Protein AF-A0A969Q5I4-F1 (afdb_monomer_lite)

Foldseek 3Di:
DDLVVVLVQVVCVQVCLCVVVVQPFLCCVAPVVPCVVSHADKDWFWKKAFDDDDDDDDTDDIDTGHGPDDAAVLLNVVQVVLVVVCVQFVKIWTWMWGQTPNFTKIKIWIAGDCPDPVRCRFTKIWMAGRNRHTSDMDGRGPPPPPD

Secondary structure (DSSP, 8-state):
--HHHHHHHHHHHHHHHHHHTTT--HHHHHTT-S-GGGPPP-EEEEEEEEEEPSSSS-EEEEEEE---S---HHHHHHHHHHHHHTTTS-EEEEEEEEEETTEEEEEEEEEE-TTSTT----EEEEEEETT--EEEEEES-------

Radius of gyration: 15.64 Å; chains: 1; bounding box: 42×31×41 Å

pLDDT: mean 82.4, std 14.59, range [29.95, 97.06]

Structure (mmCIF, N/CA/C/O backbone):
data_AF-A0A969Q5I4-F1
#
_entry.id   AF-A0A969Q5I4-F1
#
loop_
_atom_site.group_PDB
_atom_site.id
_atom_site.type_symbol
_atom_site.label_atom_id
_atom_site.label_alt_id
_atom_site.label_comp_id
_atom_site.label_asym_id
_atom_site.label_entity_id
_atom_site.label_seq_id
_atom_site.pdbx_PDB_ins_code
_atom_site.Cartn_x
_atom_site.Cartn_y
_atom_site.Cartn_z
_atom_site.occupancy
_atom_site.B_iso_or_equiv
_atom_site.auth_seq_id
_atom_site.auth_comp_id
_atom_site.auth_asym_id
_atom_site.auth_atom_id
_atom_site.pdbx_PDB_model_num
ATOM 1 N N . MET A 1 1 ? -12.046 -3.316 19.189 1.00 75.12 1 MET A N 1
ATOM 2 C CA . MET A 1 1 ? -12.849 -3.390 17.956 1.00 75.12 1 MET A CA 1
ATOM 3 C C . MET A 1 1 ? -12.736 -4.813 17.433 1.00 75.12 1 MET A C 1
ATOM 5 O O . MET A 1 1 ? -11.644 -5.365 17.512 1.00 75.12 1 MET A O 1
ATOM 9 N N . ASN A 1 2 ? -13.832 -5.450 17.023 1.00 87.81 2 ASN A N 1
ATOM 10 C CA . ASN A 1 2 ? -13.766 -6.765 16.371 1.00 87.81 2 ASN A CA 1
ATOM 11 C C . ASN A 1 2 ? -13.392 -6.612 14.883 1.00 87.81 2 ASN A C 1
ATOM 13 O O . ASN A 1 2 ? -13.515 -5.526 14.324 1.00 87.81 2 ASN A O 1
ATOM 17 N N . PHE A 1 3 ? -12.962 -7.688 14.219 1.00 85.50 3 PHE A N 1
ATOM 18 C CA . PHE A 1 3 ? -12.487 -7.616 12.829 1.00 85.50 3 PHE A CA 1
ATOM 19 C C . PHE A 1 3 ? -13.511 -7.028 11.839 1.00 85.50 3 PHE A C 1
ATOM 21 O O . PHE A 1 3 ? -13.147 -6.266 10.945 1.00 85.50 3 PHE A O 1
ATOM 28 N N . ASN A 1 4 ? -14.806 -7.318 12.009 1.00 89.69 4 ASN A N 1
ATOM 29 C CA . ASN A 1 4 ? -15.850 -6.778 11.132 1.00 89.69 4 ASN A CA 1
ATOM 30 C C . ASN A 1 4 ? -16.030 -5.267 11.315 1.00 89.69 4 ASN A C 1
ATOM 32 O O . ASN A 1 4 ? -16.243 -4.550 10.339 1.00 89.69 4 ASN A O 1
ATOM 36 N N . GLU A 1 5 ? -15.919 -4.783 12.550 1.00 90.62 5 GLU A N 1
ATOM 37 C CA . GLU A 1 5 ? -15.932 -3.353 12.859 1.00 90.62 5 GLU A CA 1
ATOM 38 C C . GLU A 1 5 ? -14.703 -2.645 12.268 1.00 90.62 5 GLU A C 1
ATOM 40 O O . GLU A 1 5 ? -14.859 -1.584 11.672 1.00 90.62 5 GLU A O 1
ATOM 45 N N . ILE A 1 6 ? -13.511 -3.255 12.341 1.00 89.25 6 ILE A N 1
ATOM 46 C CA . ILE A 1 6 ? -12.280 -2.720 11.726 1.00 89.25 6 ILE A CA 1
ATOM 47 C C . ILE A 1 6 ? -12.450 -2.626 10.215 1.00 89.25 6 ILE A C 1
ATOM 49 O O . ILE A 1 6 ? -12.228 -1.577 9.617 1.00 89.25 6 ILE A O 1
ATOM 53 N N . LYS A 1 7 ? -12.902 -3.713 9.586 1.00 89.19 7 LYS A N 1
ATOM 54 C CA . LYS A 1 7 ? -13.157 -3.756 8.146 1.00 89.19 7 LYS A CA 1
ATOM 55 C C . LYS A 1 7 ? -14.150 -2.680 7.715 1.00 89.19 7 LYS A C 1
ATOM 57 O O . LYS A 1 7 ? -13.935 -2.030 6.693 1.00 89.19 7 LYS A O 1
ATOM 62 N N . LEU A 1 8 ? -15.217 -2.479 8.488 1.00 90.62 8 LEU A N 1
ATOM 63 C CA . LEU A 1 8 ? -16.188 -1.421 8.233 1.00 90.62 8 LEU A CA 1
ATOM 64 C C . LEU A 1 8 ? -15.562 -0.029 8.389 1.00 90.62 8 LEU A C 1
ATOM 66 O O . LEU A 1 8 ? -15.754 0.802 7.508 1.00 90.62 8 LEU A O 1
ATOM 70 N N . ALA A 1 9 ? -14.791 0.210 9.451 1.00 90.88 9 ALA A N 1
ATOM 71 C CA . ALA A 1 9 ? -14.130 1.489 9.703 1.00 90.88 9 ALA A CA 1
ATOM 72 C C . ALA A 1 9 ? -13.115 1.840 8.605 1.00 90.88 9 ALA A C 1
ATOM 74 O O . ALA A 1 9 ? -13.113 2.960 8.102 1.00 90.88 9 ALA A O 1
ATOM 75 N N . VAL A 1 10 ? -12.300 0.874 8.175 1.00 89.19 10 VAL A N 1
ATOM 76 C CA . VAL A 1 10 ? -11.333 1.032 7.078 1.00 89.19 10 VAL A CA 1
ATOM 77 C C . VAL A 1 10 ? -12.034 1.307 5.753 1.00 89.19 10 VAL A C 1
ATOM 79 O O . VAL A 1 10 ? -11.632 2.201 5.009 1.00 89.19 10 VAL A O 1
ATOM 82 N N . ARG A 1 11 ? -13.114 0.574 5.466 1.00 86.75 11 ARG A N 1
ATOM 83 C CA . ARG A 1 11 ? -13.925 0.804 4.270 1.00 86.75 11 ARG A CA 1
ATOM 84 C C . ARG A 1 11 ? -14.537 2.205 4.272 1.00 86.75 11 ARG A C 1
ATOM 86 O O . ARG A 1 11 ? -14.404 2.914 3.283 1.00 86.75 11 ARG A O 1
ATOM 93 N N . GLN A 1 12 ? -15.171 2.603 5.374 1.00 88.94 12 GLN A N 1
ATOM 94 C CA . GLN A 1 12 ? -15.771 3.929 5.522 1.00 88.94 12 GLN A CA 1
ATOM 95 C C . GLN A 1 12 ? -14.721 5.030 5.415 1.00 88.94 12 GLN A C 1
ATOM 97 O O . GLN A 1 12 ? -14.973 6.021 4.744 1.00 88.94 12 GLN A O 1
ATOM 102 N N . PHE A 1 13 ? -13.543 4.843 6.015 1.00 89.31 13 PHE A N 1
ATOM 103 C CA . PHE A 1 13 ? -12.422 5.765 5.866 1.00 89.31 13 PHE A CA 1
ATOM 104 C C . PHE A 1 13 ? -12.053 5.944 4.393 1.00 89.31 13 PHE A C 1
ATOM 106 O O . PHE A 1 13 ? -12.004 7.073 3.919 1.00 89.31 13 PHE A O 1
ATOM 113 N N . TYR A 1 14 ? -11.847 4.849 3.657 1.00 83.38 14 TYR A N 1
ATOM 114 C CA . TYR A 1 14 ? -11.485 4.919 2.242 1.00 83.38 14 TYR A CA 1
ATOM 115 C C . TYR A 1 14 ? -12.584 5.589 1.400 1.00 83.38 14 TYR A C 1
ATOM 117 O O . TYR A 1 14 ? -12.302 6.522 0.649 1.00 83.38 14 TYR A O 1
ATOM 125 N N . GLU A 1 15 ? -13.842 5.167 1.562 1.00 81.75 15 GLU A N 1
ATOM 126 C CA . GLU A 1 15 ? -14.989 5.720 0.831 1.00 81.75 15 GLU A CA 1
ATOM 127 C C . GLU A 1 15 ? -15.187 7.214 1.137 1.00 81.75 15 GLU A C 1
ATOM 129 O O . GLU A 1 15 ? -15.261 8.023 0.213 1.00 81.75 15 GLU A O 1
ATOM 134 N N . GLN A 1 16 ? -15.192 7.606 2.415 1.00 82.62 16 GLN A N 1
ATOM 135 C CA . GLN A 1 16 ? -15.326 9.007 2.822 1.00 82.62 16 GLN A CA 1
ATOM 136 C C . GLN A 1 16 ? -14.153 9.849 2.338 1.00 82.62 16 GLN A C 1
ATOM 138 O O . GLN A 1 16 ? -14.361 10.977 1.892 1.00 82.62 16 GLN A O 1
ATOM 143 N N . PHE A 1 17 ? -12.928 9.322 2.395 1.00 81.00 17 PHE A N 1
ATOM 144 C CA . PHE A 1 17 ? -11.754 10.030 1.901 1.00 81.00 17 PHE A CA 1
ATOM 145 C C . PHE A 1 17 ? -11.890 10.336 0.407 1.00 81.00 17 PHE A C 1
ATOM 147 O O . PHE A 1 17 ? -11.577 11.442 -0.025 1.00 81.00 17 PHE A O 1
ATOM 154 N N . CYS A 1 18 ? -12.404 9.394 -0.383 1.00 73.19 18 CYS A N 1
ATOM 155 C CA . CYS A 1 18 ? -12.635 9.610 -1.807 1.00 73.19 18 CYS A CA 1
ATOM 156 C C . CYS A 1 18 ? -13.817 10.551 -2.095 1.00 73.19 18 CYS A C 1
ATOM 158 O O . CYS A 1 18 ? -13.728 11.366 -3.014 1.00 73.19 18 CYS A O 1
ATOM 160 N N . GLU A 1 19 ? -14.903 10.469 -1.321 1.00 75.69 19 GLU A N 1
ATOM 161 C CA . GLU A 1 19 ? -16.094 11.311 -1.500 1.00 75.69 19 GLU A CA 1
ATOM 162 C C . GLU A 1 19 ? -15.868 12.771 -1.087 1.00 75.69 19 GLU A C 1
ATOM 164 O O . GLU A 1 19 ? -16.291 13.687 -1.789 1.00 75.69 19 GLU A O 1
ATOM 169 N N . THR A 1 20 ? -15.201 13.005 0.044 1.00 71.94 20 THR A N 1
ATOM 170 C CA . THR A 1 20 ? -15.043 14.351 0.620 1.00 71.94 20 THR A CA 1
ATOM 171 C C . THR A 1 20 ? -13.935 15.160 -0.045 1.00 71.94 20 THR A C 1
ATOM 173 O O . THR A 1 20 ? -14.028 16.385 -0.112 1.00 71.94 20 THR A O 1
ATOM 176 N N . ASN A 1 21 ? -12.917 14.497 -0.600 1.00 65.94 21 ASN A N 1
ATOM 177 C CA . ASN A 1 21 ? -11.757 15.161 -1.194 1.00 65.94 21 ASN A CA 1
ATOM 178 C C . ASN A 1 21 ? -11.875 15.359 -2.714 1.00 65.94 21 ASN A C 1
ATOM 180 O O . ASN A 1 21 ? -10.860 15.346 -3.403 1.00 65.94 21 ASN A O 1
ATOM 184 N N . ASN A 1 22 ? -13.087 15.538 -3.263 1.00 60.09 22 ASN A N 1
ATOM 185 C CA . ASN A 1 22 ? -13.317 15.863 -4.683 1.00 60.09 22 ASN A CA 1
ATOM 186 C C . ASN A 1 22 ? -12.507 14.978 -5.664 1.00 60.09 22 ASN A C 1
ATOM 188 O O . ASN A 1 22 ? -11.775 15.487 -6.513 1.00 60.09 22 ASN A O 1
ATOM 192 N N . PHE A 1 23 ? -12.625 13.649 -5.552 1.00 62.06 23 PHE A N 1
ATOM 193 C CA . PHE A 1 23 ? -11.924 12.662 -6.398 1.00 62.06 23 PHE A CA 1
ATOM 194 C C . PHE A 1 23 ? -10.388 12.630 -6.270 1.00 62.06 23 PHE A C 1
ATOM 196 O O . PHE A 1 23 ? -9.703 12.011 -7.095 1.00 62.06 23 PHE A O 1
ATOM 203 N N . VAL A 1 24 ? -9.800 13.241 -5.237 1.00 65.50 24 VAL A N 1
ATOM 204 C CA . VAL A 1 24 ? -8.378 13.031 -4.945 1.00 65.50 24 VAL A CA 1
ATOM 205 C C . VAL A 1 24 ? -8.194 11.610 -4.399 1.00 65.50 24 VAL A C 1
ATOM 207 O O . VAL A 1 24 ? -8.565 11.296 -3.271 1.00 65.50 24 VAL A O 1
ATOM 210 N N . SER A 1 25 ? -7.613 10.722 -5.213 1.00 77.94 25 SER A N 1
ATOM 211 C CA . SER A 1 25 ? -7.287 9.354 -4.787 1.00 77.94 25 SER A CA 1
ATOM 212 C C . SER A 1 25 ? -6.271 9.369 -3.641 1.00 77.94 25 SER A C 1
ATOM 214 O O . SER A 1 25 ? -5.256 10.064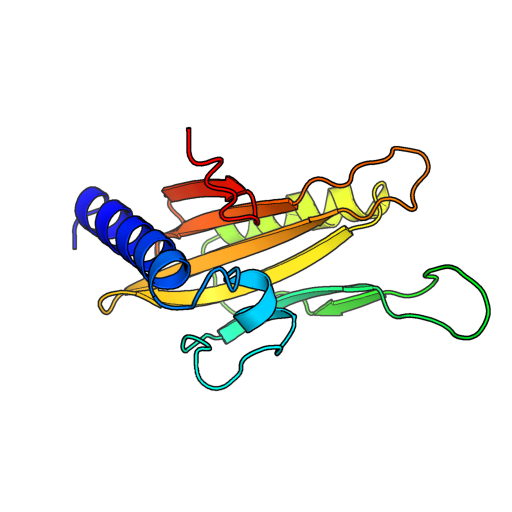 -3.755 1.00 77.94 25 SER A O 1
ATOM 216 N N . LEU A 1 26 ? -6.468 8.520 -2.628 1.00 84.25 26 LEU A N 1
ATOM 217 C CA . LEU A 1 26 ? -5.595 8.382 -1.455 1.00 84.25 26 LEU A CA 1
ATOM 218 C C . LEU A 1 26 ? -4.098 8.285 -1.808 1.00 84.25 26 LEU A C 1
ATOM 220 O O . LEU A 1 26 ? -3.273 8.918 -1.159 1.00 84.25 26 LEU A O 1
ATOM 224 N N . TYR A 1 27 ? -3.740 7.583 -2.888 1.00 83.69 27 TYR A N 1
ATOM 225 C CA . TYR A 1 27 ? -2.353 7.503 -3.365 1.00 83.69 27 TYR A CA 1
ATOM 226 C C . TYR A 1 27 ? -1.753 8.846 -3.778 1.00 83.69 27 TYR A C 1
ATOM 228 O O . TYR A 1 27 ? -0.617 9.152 -3.430 1.00 83.69 27 TYR A O 1
ATOM 236 N N . LYS A 1 28 ? -2.503 9.687 -4.500 1.00 80.50 28 LYS A N 1
ATOM 237 C CA . LYS A 1 28 ? -2.025 11.026 -4.889 1.00 80.50 28 LYS A CA 1
ATOM 238 C C . LYS A 1 28 ? -1.753 11.894 -3.663 1.00 80.50 28 LYS A C 1
ATOM 240 O O . LYS A 1 28 ? -0.848 12.726 -3.717 1.00 80.50 28 LYS A O 1
ATOM 245 N N . THR A 1 29 ? -2.513 11.695 -2.591 1.00 82.69 29 THR A N 1
ATOM 246 C CA . THR A 1 29 ? -2.346 12.435 -1.342 1.00 82.69 29 THR A CA 1
ATOM 247 C C . THR A 1 29 ? -1.174 11.907 -0.523 1.00 82.69 29 THR A C 1
ATOM 249 O O . THR A 1 29 ? -0.294 12.680 -0.157 1.00 82.69 29 THR A O 1
ATOM 252 N N . VAL A 1 30 ? -1.129 10.592 -0.292 1.00 84.38 30 VAL A N 1
ATOM 253 C CA . VAL A 1 30 ? -0.129 9.936 0.564 1.00 84.38 30 VAL A CA 1
ATOM 254 C C . VAL A 1 30 ? 1.235 9.848 -0.124 1.00 84.38 30 VAL A C 1
ATOM 256 O O . VAL A 1 30 ? 2.245 10.204 0.472 1.00 84.38 30 VAL A O 1
ATOM 259 N N . VAL A 1 31 ? 1.273 9.411 -1.384 1.00 81.06 31 VAL A N 1
ATOM 260 C CA . VAL A 1 31 ? 2.518 9.151 -2.128 1.00 81.06 31 VAL A CA 1
ATOM 261 C C . VAL A 1 31 ? 2.906 10.337 -3.002 1.00 81.06 31 VAL A C 1
ATOM 263 O O . VAL A 1 31 ? 4.061 10.749 -3.025 1.00 81.06 31 VAL A O 1
ATOM 266 N N . GLY A 1 32 ? 1.935 10.909 -3.718 1.00 75.44 32 GLY A N 1
ATOM 267 C CA . GLY A 1 32 ? 2.183 12.002 -4.661 1.00 75.44 32 GLY A CA 1
ATOM 268 C C . GLY A 1 32 ? 2.346 13.386 -4.026 1.00 75.44 32 GLY A C 1
ATOM 269 O O . GLY A 1 32 ? 2.716 14.318 -4.737 1.00 75.44 32 GLY A O 1
ATOM 270 N N . GLY A 1 33 ? 2.017 13.547 -2.737 1.00 77.69 33 GLY A N 1
ATOM 271 C CA . GLY A 1 33 ? 2.076 14.828 -2.023 1.00 77.69 33 GLY A CA 1
ATOM 272 C C . GLY A 1 33 ? 1.225 15.945 -2.643 1.00 77.69 33 GLY A C 1
ATOM 273 O O . GLY A 1 33 ? 1.483 17.118 -2.391 1.00 77.69 33 GLY A O 1
ATOM 274 N N . LYS A 1 34 ? 0.238 15.610 -3.488 1.00 71.81 34 LYS A N 1
ATOM 275 C CA . LYS A 1 34 ? -0.448 16.595 -4.345 1.00 71.81 34 LYS A CA 1
ATOM 276 C C . LYS A 1 34 ? -1.450 17.487 -3.606 1.00 71.81 34 LYS A C 1
ATOM 278 O O . LYS A 1 34 ? -1.803 18.530 -4.145 1.00 71.81 34 LYS A O 1
ATOM 283 N N . CYS A 1 35 ? -1.898 17.084 -2.415 1.00 77.06 35 CYS A N 1
ATOM 284 C CA . CYS A 1 35 ? -2.892 17.805 -1.608 1.00 77.06 35 CYS A CA 1
ATOM 285 C C . CYS A 1 35 ? -2.572 17.645 -0.105 1.00 77.06 35 CYS A C 1
ATOM 287 O O . CYS A 1 35 ? -3.249 16.885 0.595 1.00 77.06 35 CYS A O 1
ATOM 289 N N . PRO A 1 36 ? -1.487 18.261 0.399 1.00 77.62 36 PRO A N 1
ATOM 290 C CA . PRO A 1 36 ? -1.020 18.055 1.773 1.00 77.62 36 PRO A CA 1
ATOM 291 C C . PRO A 1 36 ? -2.067 18.433 2.832 1.00 77.62 36 PRO A C 1
ATOM 293 O O . PRO A 1 36 ? -2.116 17.808 3.886 1.00 77.62 36 PRO A O 1
ATOM 296 N N . GLU A 1 37 ? -2.936 19.401 2.540 1.00 82.00 37 GLU A N 1
ATOM 297 C CA . GLU A 1 37 ? -4.013 19.873 3.415 1.00 82.00 37 GLU A CA 1
ATOM 298 C C . GLU A 1 37 ? -5.108 18.834 3.701 1.00 82.00 37 GLU A C 1
ATOM 300 O O . GLU A 1 37 ? -5.821 18.961 4.694 1.00 82.00 37 GLU A O 1
ATOM 305 N N . VAL A 1 38 ? -5.221 17.795 2.869 1.00 81.75 38 VAL A N 1
ATOM 306 C CA . VAL A 1 38 ? -6.167 16.680 3.051 1.00 81.75 38 VAL A CA 1
ATOM 307 C C . VAL A 1 38 ? -5.454 15.341 3.237 1.00 81.75 38 VAL A C 1
ATOM 309 O O . VAL A 1 38 ? -6.074 14.282 3.156 1.00 81.75 38 VAL A O 1
ATOM 312 N N . CYS A 1 39 ? -4.140 15.355 3.466 1.00 84.44 39 CYS A N 1
ATOM 313 C CA . CYS A 1 39 ? -3.376 14.136 3.688 1.00 84.44 39 CYS A CA 1
ATOM 314 C C . CYS A 1 39 ? -3.712 13.539 5.058 1.00 84.44 39 CYS A C 1
ATOM 316 O O . CYS A 1 39 ? -3.613 14.248 6.063 1.00 84.44 39 CYS A O 1
ATOM 318 N N . PRO A 1 40 ? -4.112 12.254 5.134 1.00 88.44 40 PRO A N 1
ATOM 319 C CA . PRO A 1 40 ? -4.310 11.628 6.427 1.00 88.44 40 PRO A CA 1
ATOM 320 C C . PRO A 1 40 ? -2.967 11.543 7.149 1.00 88.44 40 PRO A C 1
ATOM 322 O O . PRO A 1 40 ? -1.906 11.536 6.527 1.00 88.44 40 PRO A O 1
ATOM 325 N N . ILE A 1 41 ? -3.001 11.443 8.473 1.00 90.31 41 ILE A N 1
ATOM 326 C CA . ILE A 1 41 ? -1.795 11.105 9.227 1.00 90.31 41 ILE A CA 1
ATOM 327 C C . ILE A 1 41 ? -1.365 9.702 8.796 1.00 90.31 41 ILE A C 1
ATOM 329 O O . ILE A 1 41 ? -2.176 8.777 8.791 1.00 90.31 41 ILE A O 1
ATOM 333 N N . TYR A 1 42 ? -0.097 9.549 8.428 1.00 92.94 42 TYR A N 1
ATOM 334 C CA . TYR A 1 42 ? 0.464 8.260 8.056 1.00 92.94 42 TYR A CA 1
ATOM 335 C C . TYR A 1 42 ? 1.938 8.169 8.441 1.00 92.94 42 TYR A C 1
ATOM 337 O O . TYR A 1 42 ? 2.631 9.176 8.607 1.00 92.94 42 TYR A O 1
ATOM 345 N N . GLN A 1 43 ? 2.424 6.938 8.520 1.00 93.12 43 GLN A N 1
ATOM 346 C CA . GLN A 1 43 ? 3.834 6.618 8.647 1.00 93.12 43 GLN A CA 1
ATOM 347 C C . GLN A 1 43 ? 4.274 5.747 7.472 1.00 93.12 43 GLN A C 1
ATOM 349 O O . GLN A 1 43 ? 3.716 4.675 7.240 1.00 93.12 43 GLN A O 1
ATOM 354 N N . GLN A 1 44 ? 5.292 6.191 6.729 1.00 93.44 44 GLN A N 1
ATOM 355 C CA . GLN A 1 44 ? 5.896 5.374 5.678 1.00 93.44 44 GLN A CA 1
ATOM 356 C C . GLN A 1 44 ? 6.729 4.249 6.307 1.00 93.44 44 GLN A C 1
ATOM 358 O O . GLN A 1 44 ? 7.635 4.503 7.100 1.00 93.44 44 GLN A O 1
ATOM 363 N N . ILE A 1 45 ? 6.439 3.012 5.911 1.00 95.19 45 ILE A N 1
ATOM 364 C CA . ILE A 1 45 ? 7.088 1.797 6.417 1.00 95.19 45 ILE A CA 1
ATOM 365 C C . ILE A 1 45 ? 8.165 1.316 5.446 1.00 95.19 45 ILE A C 1
ATOM 367 O O . ILE A 1 45 ? 9.283 0.995 5.851 1.00 95.19 45 ILE A O 1
ATOM 371 N N . ALA A 1 46 ? 7.813 1.241 4.163 1.00 95.31 46 ALA A N 1
ATOM 372 C CA . ALA A 1 46 ? 8.680 0.765 3.096 1.00 95.31 46 ALA A CA 1
ATOM 373 C C . ALA A 1 46 ? 8.245 1.361 1.755 1.00 95.31 46 ALA A C 1
ATOM 375 O O . ALA A 1 46 ? 7.091 1.756 1.585 1.00 95.31 46 ALA A O 1
ATOM 376 N N . SER A 1 47 ? 9.161 1.430 0.796 1.00 95.06 47 SER A N 1
ATOM 377 C CA . SER A 1 47 ? 8.846 1.843 -0.567 1.00 95.06 47 SER A CA 1
ATOM 378 C C . SER A 1 47 ? 9.858 1.320 -1.582 1.00 95.06 47 SER A C 1
ATOM 380 O O . SER A 1 47 ? 11.001 0.994 -1.253 1.00 95.06 47 SER A O 1
ATOM 382 N N . LEU A 1 48 ? 9.404 1.243 -2.827 1.00 93.56 48 LEU A N 1
ATOM 383 C CA . LEU A 1 48 ? 10.225 1.150 -4.023 1.00 93.56 48 LEU A CA 1
ATOM 384 C C . LEU A 1 48 ? 9.758 2.279 -4.938 1.00 93.56 48 LEU A C 1
ATOM 386 O O . LEU A 1 48 ? 8.602 2.286 -5.357 1.00 93.56 48 LEU A O 1
ATOM 390 N N . LYS A 1 49 ? 10.638 3.236 -5.218 1.00 90.31 49 LYS A N 1
ATOM 391 C CA . LYS A 1 49 ? 10.350 4.380 -6.086 1.00 90.31 49 LYS A CA 1
ATOM 392 C C . LYS A 1 49 ? 11.230 4.321 -7.315 1.00 90.31 49 LYS A C 1
ATOM 394 O O . LYS A 1 49 ? 12.422 4.032 -7.206 1.00 90.31 49 LYS A O 1
ATOM 399 N N . LEU A 1 50 ? 10.654 4.621 -8.468 1.00 85.31 50 LEU A N 1
ATOM 400 C CA . LEU A 1 50 ? 11.427 4.754 -9.692 1.00 85.31 50 LEU A CA 1
ATOM 401 C C . LEU A 1 50 ? 12.059 6.144 -9.697 1.00 85.31 50 LEU A C 1
ATOM 403 O O . LEU A 1 50 ? 11.371 7.156 -9.565 1.00 85.31 50 LEU A O 1
ATOM 407 N N . LEU A 1 51 ? 13.380 6.198 -9.816 1.00 82.50 51 LEU A N 1
ATOM 408 C CA . LEU A 1 51 ? 14.102 7.452 -9.933 1.00 82.50 51 LEU A CA 1
ATOM 409 C C . LEU A 1 51 ? 14.288 7.749 -11.420 1.00 82.50 51 LEU A C 1
ATOM 411 O O . LEU A 1 51 ? 14.738 6.903 -12.193 1.00 82.50 51 LEU A O 1
ATOM 415 N N . ALA A 1 52 ? 13.912 8.952 -11.839 1.00 70.00 52 ALA A N 1
ATOM 416 C CA . ALA A 1 52 ? 14.214 9.398 -13.188 1.00 70.00 52 ALA A CA 1
ATOM 417 C C . ALA A 1 52 ? 15.711 9.728 -13.279 1.00 70.00 52 ALA A C 1
ATOM 419 O O . ALA A 1 52 ? 16.164 10.652 -12.599 1.00 70.00 52 ALA A O 1
ATOM 420 N N . ASN A 1 53 ? 16.455 9.063 -14.166 1.00 54.94 53 ASN A N 1
ATOM 421 C CA . ASN A 1 53 ? 17.657 9.682 -14.715 1.00 54.94 53 ASN A CA 1
ATOM 422 C C . ASN A 1 53 ? 17.262 10.561 -15.901 1.00 54.94 53 ASN A C 1
ATOM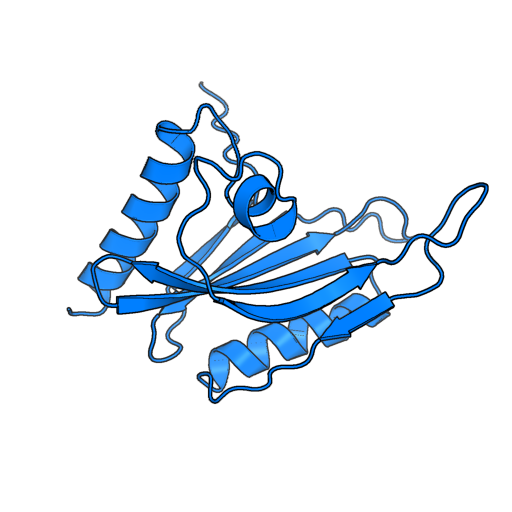 424 O O . ASN A 1 53 ? 16.558 10.155 -16.823 1.00 54.94 53 ASN A O 1
ATOM 428 N N . SER A 1 54 ? 17.722 11.810 -15.868 1.00 53.94 54 SER A N 1
ATOM 429 C CA . SER A 1 54 ? 17.666 12.740 -17.000 1.00 53.94 54 SER A CA 1
ATOM 430 C C . SER A 1 54 ? 18.222 12.073 -18.275 1.00 53.94 54 SER A C 1
ATOM 432 O O . SER A 1 54 ? 19.151 11.282 -18.179 1.00 53.94 54 SER A O 1
ATOM 434 N N . VAL A 1 55 ? 17.809 12.343 -19.514 1.00 48.50 55 VAL A N 1
ATOM 435 C CA . VAL A 1 55 ? 17.298 13.597 -20.087 1.00 48.50 55 VAL A CA 1
ATOM 436 C C . VAL A 1 55 ? 16.302 13.331 -21.235 1.00 48.50 55 VAL A C 1
ATOM 438 O O . VAL A 1 55 ? 15.880 14.290 -21.860 1.00 48.50 55 VAL A O 1
ATOM 441 N N . ASN A 1 56 ? 15.933 12.084 -21.579 1.00 52.94 56 ASN A N 1
ATOM 442 C CA . ASN A 1 56 ? 15.178 11.850 -22.826 1.00 52.94 56 ASN A CA 1
ATOM 443 C C . ASN A 1 56 ? 14.026 10.835 -22.771 1.00 52.94 56 ASN A C 1
ATOM 445 O O . ASN A 1 56 ? 12.992 11.140 -23.352 1.00 52.94 56 ASN A O 1
ATOM 449 N N . CYS A 1 57 ? 14.134 9.678 -22.116 1.00 53.38 57 CYS A N 1
ATOM 450 C CA . CYS A 1 57 ? 13.011 8.772 -21.796 1.00 53.38 57 CYS A CA 1
ATOM 451 C C . CYS A 1 57 ? 13.561 7.548 -21.044 1.00 53.38 57 CYS A C 1
ATOM 453 O O . CYS A 1 57 ? 14.590 7.012 -21.451 1.00 53.38 57 CYS A O 1
ATOM 455 N N . GLY A 1 58 ? 12.890 7.116 -19.971 1.00 57.75 58 GLY A N 1
ATOM 456 C CA . GLY A 1 58 ? 13.199 5.878 -19.241 1.00 57.75 58 GLY A CA 1
ATOM 457 C C . GLY A 1 58 ? 13.585 6.053 -17.765 1.00 57.75 58 GLY A C 1
ATOM 458 O O . GLY A 1 58 ? 13.941 7.141 -17.313 1.00 57.75 58 GLY A O 1
ATOM 459 N N . PHE A 1 59 ? 13.505 4.943 -17.025 1.00 64.88 59 PHE A N 1
ATOM 460 C CA . PHE A 1 59 ? 13.954 4.790 -15.637 1.00 64.88 59 PHE A CA 1
ATOM 461 C C . PHE A 1 59 ? 15.091 3.769 -15.611 1.00 64.88 59 PHE A C 1
ATOM 463 O O . PHE A 1 59 ? 14.947 2.673 -16.148 1.00 64.88 59 PHE A O 1
ATOM 470 N N . ASP A 1 60 ? 16.214 4.102 -14.992 1.00 68.94 60 ASP A N 1
ATOM 471 C CA . ASP A 1 60 ? 17.387 3.222 -14.897 1.00 68.94 60 ASP A CA 1
ATOM 472 C C . ASP A 1 60 ? 17.854 3.006 -13.451 1.00 68.94 60 ASP A C 1
ATOM 474 O O . ASP A 1 60 ? 18.778 2.232 -13.194 1.00 68.94 60 ASP A O 1
ATOM 478 N N . CYS A 1 61 ? 17.202 3.664 -12.493 1.00 77.56 61 CYS A N 1
ATOM 479 C CA . CYS A 1 61 ? 17.502 3.531 -11.085 1.00 77.56 61 CYS A CA 1
ATOM 480 C C . CYS A 1 61 ? 16.230 3.519 -10.236 1.00 77.56 61 CYS A C 1
ATOM 482 O O . CYS A 1 61 ? 15.181 4.054 -10.597 1.00 77.56 61 CYS A O 1
ATOM 484 N N . VAL A 1 62 ? 16.335 2.857 -9.086 1.00 85.62 62 VAL A N 1
ATOM 485 C CA . VAL A 1 62 ? 15.260 2.747 -8.103 1.00 85.62 62 VAL A CA 1
ATOM 486 C C . VAL A 1 62 ? 15.785 3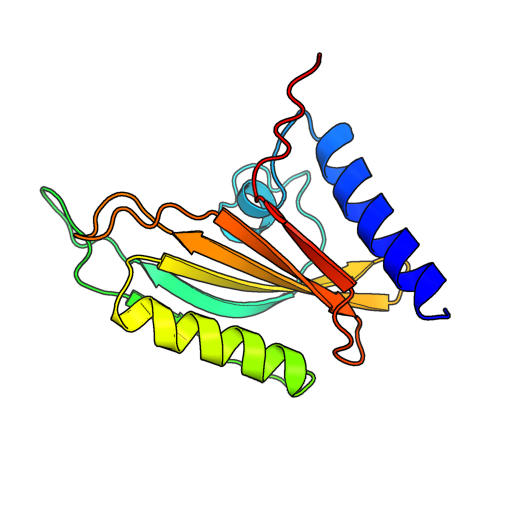.109 -6.724 1.00 85.62 62 VAL A C 1
ATOM 488 O O . VAL A 1 62 ? 16.905 2.750 -6.359 1.00 85.62 62 VAL A O 1
ATOM 491 N N . GLU A 1 63 ? 14.964 3.800 -5.945 1.00 90.31 63 GLU A N 1
ATOM 492 C CA . GLU A 1 63 ? 15.180 3.993 -4.517 1.00 90.31 63 GLU A CA 1
ATOM 493 C C . GLU A 1 63 ? 14.379 2.939 -3.756 1.00 90.31 63 GLU A C 1
ATOM 495 O O . GLU A 1 63 ? 13.173 2.796 -3.959 1.00 90.31 63 GLU A O 1
ATOM 500 N N . ILE A 1 64 ? 15.047 2.197 -2.872 1.00 91.62 64 ILE A N 1
ATOM 501 C CA . ILE A 1 64 ? 14.410 1.155 -2.066 1.00 91.62 64 ILE A CA 1
ATOM 502 C C . ILE A 1 64 ? 14.559 1.514 -0.595 1.00 91.62 64 ILE A C 1
ATOM 504 O O . ILE A 1 64 ? 15.658 1.476 -0.041 1.00 91.62 64 ILE A O 1
ATOM 508 N N . GLN A 1 65 ? 13.432 1.761 0.063 1.00 92.19 65 GLN A N 1
ATOM 509 C CA . GLN A 1 65 ? 13.349 1.829 1.513 1.00 92.19 65 GLN A CA 1
ATOM 510 C C . GLN A 1 65 ? 12.726 0.534 2.027 1.00 92.19 65 GLN A C 1
ATOM 512 O O . GLN A 1 65 ? 11.538 0.281 1.842 1.00 92.19 65 GLN A O 1
ATOM 517 N N . ARG A 1 66 ? 13.529 -0.311 2.678 1.00 86.25 66 ARG A N 1
ATOM 518 C CA . ARG A 1 66 ? 13.032 -1.548 3.298 1.00 86.25 66 ARG A CA 1
ATOM 519 C C . ARG A 1 66 ? 12.379 -1.261 4.650 1.00 86.25 66 ARG A C 1
ATOM 521 O O . ARG A 1 66 ? 12.680 -0.254 5.286 1.00 86.25 66 ARG A O 1
ATOM 528 N N . THR A 1 67 ? 11.523 -2.180 5.087 1.00 82.06 67 THR A N 1
ATOM 529 C CA . THR A 1 67 ? 10.846 -2.152 6.390 1.00 82.06 67 THR A CA 1
ATOM 530 C C . THR A 1 67 ? 11.861 -2.001 7.526 1.00 82.06 67 THR A C 1
ATOM 532 O O . THR A 1 67 ? 12.707 -2.874 7.714 1.00 82.06 67 THR A O 1
ATOM 535 N N . GLN A 1 68 ? 11.773 -0.915 8.295 1.00 69.75 68 GLN A N 1
ATOM 536 C CA . GLN A 1 68 ? 12.637 -0.677 9.467 1.00 69.75 68 GLN A CA 1
ATOM 537 C C . GLN A 1 68 ? 11.937 -0.977 10.803 1.00 69.75 68 GLN A C 1
ATOM 539 O O . GLN A 1 68 ? 12.461 -0.659 11.867 1.00 69.75 68 GLN A O 1
ATOM 544 N N . GLN A 1 69 ? 10.734 -1.550 10.756 1.00 72.12 69 GLN A N 1
ATOM 545 C CA . GLN A 1 69 ? 9.832 -1.674 11.899 1.00 72.12 69 GLN A CA 1
ATOM 546 C C . GLN A 1 69 ? 9.257 -3.082 12.007 1.00 72.12 69 GLN A C 1
ATOM 548 O O . GLN A 1 69 ? 9.149 -3.791 11.005 1.00 72.12 69 GLN A O 1
ATOM 553 N N . ASN A 1 70 ? 8.844 -3.452 13.222 1.00 85.69 70 ASN A N 1
ATOM 554 C CA . ASN A 1 70 ? 8.047 -4.651 13.449 1.00 85.69 70 ASN A CA 1
ATOM 555 C C . ASN A 1 70 ? 6.641 -4.424 12.890 1.00 85.69 70 ASN A C 1
ATOM 557 O O . ASN A 1 70 ? 5.808 -3.785 13.526 1.00 85.69 70 ASN A O 1
ATOM 561 N N . ILE A 1 71 ? 6.402 -4.954 11.697 1.00 93.50 71 ILE A N 1
ATOM 562 C CA . ILE A 1 71 ? 5.072 -5.099 11.109 1.00 93.50 71 ILE A CA 1
ATOM 563 C C . ILE A 1 71 ? 4.650 -6.572 11.160 1.00 93.50 71 ILE A C 1
ATOM 565 O O . ILE A 1 71 ? 5.515 -7.447 11.274 1.00 93.50 71 ILE A O 1
ATOM 569 N N . PRO A 1 72 ? 3.349 -6.882 11.053 1.00 96.19 72 PRO A N 1
ATOM 570 C CA . PRO A 1 72 ? 2.900 -8.263 10.938 1.00 96.19 72 PRO A CA 1
ATOM 571 C C . PRO A 1 72 ? 3.544 -8.974 9.742 1.00 96.19 72 PRO A C 1
ATOM 573 O O . PRO A 1 72 ? 3.686 -8.392 8.662 1.00 96.19 72 PRO A O 1
ATOM 576 N N . GLN A 1 73 ? 3.889 -10.253 9.916 1.00 95.00 73 GLN A N 1
ATOM 577 C CA . GLN A 1 73 ? 4.583 -11.034 8.886 1.00 95.00 73 GLN A CA 1
ATOM 578 C C . GLN A 1 73 ? 3.797 -11.090 7.570 1.00 95.00 73 GLN A C 1
ATOM 580 O O . GLN A 1 73 ? 4.384 -10.976 6.505 1.00 95.00 73 GLN A O 1
ATOM 585 N N . THR A 1 74 ? 2.468 -11.171 7.628 1.00 97.00 74 THR A N 1
ATOM 586 C CA . THR A 1 74 ? 1.601 -11.169 6.439 1.00 97.00 74 THR A CA 1
ATOM 587 C C . THR A 1 74 ? 1.728 -9.890 5.606 1.00 97.00 74 THR A C 1
ATOM 589 O O . THR A 1 74 ? 1.709 -9.951 4.377 1.00 97.00 74 THR A O 1
ATOM 592 N N . VAL A 1 75 ? 1.902 -8.734 6.255 1.00 97.06 75 VAL A N 1
ATOM 593 C CA . VAL A 1 75 ? 2.123 -7.439 5.590 1.00 97.06 75 VAL A CA 1
ATOM 594 C C . VAL A 1 75 ? 3.523 -7.398 4.976 1.00 97.06 75 VAL A C 1
ATOM 596 O O . VAL A 1 75 ? 3.688 -6.970 3.832 1.00 97.06 75 VAL A O 1
ATOM 599 N N . ALA A 1 76 ? 4.529 -7.890 5.708 1.00 95.81 76 ALA A N 1
ATOM 600 C CA . ALA A 1 76 ? 5.895 -8.012 5.202 1.00 95.81 76 ALA A CA 1
ATOM 601 C C . ALA A 1 76 ? 5.966 -8.932 3.971 1.00 95.81 76 ALA A C 1
ATOM 603 O O . ALA A 1 76 ? 6.589 -8.575 2.970 1.00 95.81 76 ALA A O 1
ATOM 604 N N . ASP A 1 77 ? 5.275 -10.071 4.012 1.00 96.06 77 ASP A N 1
ATOM 605 C CA . ASP A 1 77 ? 5.197 -11.037 2.918 1.00 96.06 77 ASP A CA 1
ATOM 606 C C . ASP A 1 77 ? 4.482 -10.447 1.696 1.00 96.06 77 ASP A C 1
ATOM 608 O O . ASP A 1 77 ? 4.902 -10.677 0.561 1.00 96.06 77 ASP A O 1
ATOM 612 N N . ALA A 1 78 ? 3.429 -9.647 1.903 1.00 96.38 78 ALA A N 1
ATOM 613 C CA . ALA A 1 78 ? 2.748 -8.939 0.821 1.00 96.38 78 ALA A CA 1
ATOM 614 C C . ALA A 1 78 ? 3.668 -7.929 0.123 1.00 96.38 78 ALA A C 1
ATOM 616 O O . ALA A 1 78 ? 3.760 -7.929 -1.107 1.00 96.38 78 ALA A O 1
ATOM 617 N N . PHE A 1 79 ? 4.410 -7.125 0.889 1.00 95.62 79 PHE A N 1
ATOM 618 C CA . PHE A 1 79 ? 5.400 -6.210 0.321 1.00 95.62 79 PHE A CA 1
ATOM 619 C C . PHE A 1 79 ? 6.512 -6.967 -0.414 1.00 95.62 79 PHE A C 1
ATOM 621 O O . PHE A 1 79 ? 6.841 -6.622 -1.546 1.00 95.62 79 PHE A O 1
ATOM 628 N N . ALA A 1 80 ? 7.061 -8.026 0.187 1.00 94.56 80 ALA A N 1
ATOM 629 C CA . ALA A 1 80 ? 8.111 -8.842 -0.420 1.00 94.56 80 ALA A CA 1
ATOM 630 C C . ALA A 1 80 ? 7.656 -9.503 -1.730 1.00 94.56 80 ALA A C 1
ATOM 632 O O . ALA A 1 80 ? 8.427 -9.558 -2.688 1.00 94.56 80 ALA A O 1
ATOM 633 N N . ARG A 1 81 ? 6.397 -9.956 -1.797 1.00 94.81 81 ARG A N 1
ATOM 634 C CA . ARG A 1 81 ? 5.787 -10.508 -3.011 1.00 94.81 81 ARG A CA 1
ATOM 635 C C . ARG A 1 81 ? 5.769 -9.480 -4.143 1.00 94.81 81 ARG A C 1
ATOM 637 O O . ARG A 1 81 ? 6.255 -9.774 -5.231 1.00 94.81 81 ARG A O 1
ATOM 644 N N . HIS A 1 82 ? 5.262 -8.275 -3.889 1.00 93.81 82 HIS A N 1
ATOM 645 C CA . HIS A 1 82 ? 5.220 -7.215 -4.905 1.00 93.81 82 HIS A CA 1
ATOM 646 C C . HIS A 1 82 ? 6.612 -6.695 -5.272 1.00 93.81 82 HIS A C 1
ATOM 648 O O . HIS A 1 82 ? 6.886 -6.453 -6.442 1.00 93.81 82 HIS A O 1
ATOM 654 N N . PHE A 1 83 ? 7.526 -6.628 -4.305 1.00 92.69 83 PHE A N 1
ATOM 655 C CA . PHE A 1 83 ? 8.936 -6.303 -4.533 1.00 92.69 83 PHE A CA 1
ATOM 656 C C . PHE A 1 83 ? 9.658 -7.352 -5.396 1.00 92.69 83 PHE A C 1
ATOM 658 O O . PHE A 1 83 ? 10.604 -7.046 -6.120 1.00 92.69 83 PHE A O 1
ATOM 665 N N . TRP A 1 84 ? 9.256 -8.620 -5.318 1.00 91.94 84 TRP A N 1
ATOM 666 C CA . TRP A 1 84 ? 9.775 -9.642 -6.220 1.00 91.94 84 TRP A CA 1
ATOM 667 C C . TRP A 1 84 ? 9.223 -9.465 -7.640 1.00 91.94 84 TRP A C 1
ATOM 669 O O . TRP A 1 84 ? 9.996 -9.503 -8.596 1.00 91.94 84 TRP A O 1
ATOM 679 N N . TYR A 1 85 ? 7.918 -9.199 -7.786 1.00 88.06 85 TYR A N 1
ATOM 680 C CA . TYR A 1 85 ? 7.302 -8.935 -9.093 1.00 88.06 85 TYR A CA 1
ATOM 681 C C . TYR A 1 85 ? 7.878 -7.695 -9.786 1.00 88.06 85 TYR A C 1
ATOM 683 O O . TYR A 1 85 ? 8.100 -7.731 -10.995 1.00 88.06 85 TYR A O 1
ATOM 691 N N . SER A 1 86 ? 8.226 -6.649 -9.031 1.00 87.69 86 SER A N 1
ATOM 692 C CA . SER A 1 86 ? 8.811 -5.413 -9.570 1.00 87.69 86 SER A CA 1
ATOM 693 C C . SER A 1 86 ? 10.183 -5.594 -10.234 1.00 87.69 86 SER A C 1
ATOM 695 O O . SER A 1 86 ? 10.711 -4.659 -10.823 1.00 87.69 86 SER A O 1
ATOM 697 N N . GLN A 1 87 ? 10.801 -6.774 -10.125 1.00 85.75 87 GLN A N 1
ATOM 698 C CA . GLN A 1 87 ? 12.017 -7.109 -10.878 1.00 85.75 87 GLN A CA 1
ATOM 699 C C . GLN A 1 87 ? 11.721 -7.441 -12.348 1.00 85.75 87 GLN A C 1
ATOM 701 O O . GLN A 1 87 ? 12.631 -7.434 -13.173 1.00 85.75 87 GLN A O 1
ATOM 706 N N . TRP A 1 88 ? 10.460 -7.738 -12.668 1.00 83.94 88 TRP A N 1
ATOM 707 C CA . TRP A 1 88 ? 9.996 -8.152 -13.994 1.00 83.94 88 TRP A CA 1
ATOM 708 C C . TRP A 1 88 ? 9.005 -7.166 -14.613 1.00 83.94 88 TRP A C 1
ATOM 710 O O . TRP A 1 88 ? 8.820 -7.173 -15.829 1.00 83.94 88 TRP A O 1
ATOM 720 N N . THR A 1 89 ? 8.375 -6.334 -13.784 1.00 82.31 89 THR A N 1
ATOM 721 C CA . THR A 1 89 ? 7.404 -5.313 -14.188 1.00 82.31 89 THR A CA 1
ATOM 722 C C . THR A 1 89 ? 7.823 -3.949 -13.672 1.00 82.31 89 THR A C 1
ATOM 724 O O . THR A 1 89 ? 8.287 -3.835 -12.535 1.00 82.31 89 THR A O 1
ATOM 727 N N . LEU A 1 90 ? 7.610 -2.902 -14.463 1.00 84.31 90 LEU A N 1
ATOM 728 C CA . LEU A 1 90 ? 7.919 -1.545 -14.031 1.00 84.31 90 LEU A CA 1
ATOM 729 C C . LEU A 1 90 ? 6.840 -1.055 -13.058 1.00 84.31 90 LEU A C 1
ATOM 731 O O . LEU A 1 90 ? 5.720 -0.737 -13.458 1.00 84.31 90 LEU A O 1
ATOM 735 N N . SER A 1 91 ? 7.173 -1.007 -11.768 1.00 87.06 91 SER A N 1
ATOM 736 C CA . SER A 1 91 ? 6.215 -0.653 -10.719 1.00 87.06 91 SER A CA 1
ATOM 737 C C . SER A 1 91 ? 6.830 0.160 -9.588 1.00 87.06 91 SER A C 1
ATOM 739 O O . SER A 1 91 ? 7.969 -0.089 -9.203 1.00 87.06 91 SER A O 1
ATOM 741 N N . GLU A 1 92 ? 6.034 1.042 -8.990 1.00 90.25 92 GLU A N 1
ATOM 742 C CA . GLU A 1 92 ? 6.297 1.679 -7.701 1.00 90.25 92 GLU A CA 1
ATOM 743 C C . GLU A 1 92 ? 5.506 0.985 -6.588 1.00 90.25 92 GLU A C 1
ATOM 745 O O . GLU A 1 92 ? 4.363 0.558 -6.782 1.00 90.25 92 GLU A O 1
ATOM 750 N N . LEU A 1 93 ? 6.107 0.905 -5.401 1.00 94.19 93 LEU A N 1
ATOM 751 C CA . LEU A 1 93 ? 5.502 0.329 -4.204 1.00 94.19 93 LEU A CA 1
ATOM 752 C C . LEU A 1 93 ? 5.575 1.330 -3.059 1.00 94.19 93 LEU A C 1
ATOM 754 O O . LEU A 1 93 ? 6.622 1.932 -2.812 1.00 94.19 93 LEU A O 1
ATOM 758 N N . PHE A 1 94 ? 4.493 1.452 -2.300 1.00 94.94 94 PHE A N 1
ATOM 759 C CA . PHE A 1 94 ? 4.472 2.256 -1.084 1.00 94.94 94 PHE A CA 1
ATOM 760 C C . PHE A 1 94 ? 3.696 1.532 0.006 1.00 94.94 94 PHE A C 1
ATOM 762 O O . PHE A 1 94 ? 2.528 1.209 -0.176 1.00 94.94 94 PHE A O 1
ATOM 769 N N . LEU A 1 95 ? 4.336 1.280 1.143 1.00 96.12 95 LEU A N 1
ATOM 770 C CA . LEU A 1 95 ? 3.702 0.693 2.315 1.00 96.12 95 LEU A CA 1
ATOM 771 C C . LEU A 1 95 ? 3.597 1.753 3.407 1.00 96.12 95 LEU A C 1
ATOM 773 O O . LEU A 1 95 ? 4.615 2.285 3.860 1.00 96.12 95 LEU A O 1
ATOM 777 N N . ALA A 1 96 ? 2.373 2.021 3.848 1.00 95.19 96 ALA A N 1
ATOM 778 C CA . ALA A 1 96 ? 2.068 2.993 4.886 1.00 95.19 96 ALA A CA 1
ATOM 779 C C . ALA A 1 96 ? 1.281 2.358 6.030 1.00 95.19 96 ALA A C 1
ATOM 781 O O . ALA A 1 96 ? 0.428 1.504 5.799 1.00 95.19 96 ALA A O 1
ATOM 782 N N . ASN A 1 97 ? 1.526 2.826 7.247 1.00 95.19 97 ASN A N 1
ATOM 783 C CA . ASN A 1 97 ? 0.619 2.668 8.375 1.00 95.19 97 ASN A CA 1
ATOM 784 C C . ASN A 1 97 ? -0.256 3.929 8.469 1.00 95.19 97 ASN A C 1
ATOM 786 O O . ASN A 1 97 ? 0.265 5.045 8.406 1.00 95.19 97 ASN A O 1
ATOM 790 N N . ILE A 1 98 ? -1.572 3.744 8.560 1.00 94.00 98 ILE A N 1
ATOM 791 C CA . ILE A 1 98 ? -2.573 4.807 8.672 1.00 94.00 98 ILE A CA 1
ATOM 792 C C . ILE A 1 98 ? -3.462 4.496 9.884 1.00 94.00 98 ILE A C 1
ATOM 794 O O . ILE A 1 98 ? -4.157 3.475 9.868 1.00 94.00 98 ILE A O 1
ATOM 798 N N . PRO A 1 99 ? -3.492 5.361 10.913 1.00 94.00 99 PRO A N 1
ATOM 799 C CA . PRO A 1 99 ? -4.410 5.210 12.037 1.00 94.00 99 PRO A CA 1
ATOM 800 C C . PRO A 1 99 ? -5.859 5.497 11.614 1.00 94.00 99 PRO A C 1
ATOM 802 O O . PRO A 1 99 ? -6.183 6.594 11.157 1.00 94.00 99 PRO A O 1
ATOM 805 N N . ILE A 1 100 ? -6.755 4.528 11.803 1.00 91.50 100 ILE A N 1
ATOM 806 C CA . ILE A 1 100 ? -8.180 4.599 11.465 1.00 91.50 100 ILE A CA 1
ATOM 807 C C . ILE A 1 100 ? -9.006 4.233 12.697 1.00 91.50 100 ILE A C 1
ATOM 809 O O . ILE A 1 100 ? -8.887 3.143 13.247 1.00 91.50 100 ILE A O 1
ATOM 813 N N . ALA A 1 101 ? -9.869 5.153 13.142 1.00 89.31 101 ALA A N 1
ATOM 814 C CA . ALA A 1 101 ? -10.752 4.953 14.298 1.00 89.31 101 ALA A CA 1
ATOM 815 C C . ALA A 1 101 ? -10.024 4.453 15.572 1.00 89.31 101 ALA A C 1
ATOM 817 O O . ALA A 1 101 ? -10.572 3.676 16.355 1.00 89.31 101 ALA A O 1
ATOM 818 N N . GLY A 1 102 ? -8.785 4.915 15.781 1.00 88.19 102 GLY A N 1
ATOM 819 C CA . GLY A 1 102 ? -7.953 4.546 16.930 1.00 88.19 102 GLY A CA 1
ATOM 820 C C . GLY A 1 102 ? -7.243 3.195 16.806 1.00 88.19 102 GLY A C 1
ATOM 821 O O . GLY A 1 102 ? -6.720 2.714 17.807 1.00 88.19 102 GLY A O 1
ATOM 822 N N . GLN A 1 103 ? -7.235 2.585 15.619 1.00 91.12 103 GLN A N 1
ATOM 823 C CA . GLN A 1 103 ? -6.475 1.374 15.322 1.00 91.12 103 GLN A CA 1
ATOM 824 C C . GLN A 1 103 ? -5.604 1.560 14.090 1.00 91.12 103 GLN A C 1
ATOM 826 O O . GLN A 1 103 ? -5.976 2.263 13.154 1.00 91.12 103 GLN A O 1
ATOM 831 N N . ASP A 1 104 ? -4.461 0.898 14.080 1.00 94.19 104 ASP A N 1
ATOM 832 C CA . ASP A 1 104 ? -3.560 0.945 12.944 1.00 94.19 104 ASP A CA 1
ATOM 833 C C . ASP A 1 104 ? -4.070 0.065 11.798 1.00 94.19 104 ASP A C 1
ATOM 835 O O . ASP A 1 104 ? -4.594 -1.034 11.992 1.00 94.19 104 ASP A O 1
ATOM 839 N N . ALA A 1 105 ? -3.888 0.544 10.573 1.00 95.56 105 ALA A N 1
ATOM 840 C CA . ALA A 1 105 ? -4.125 -0.229 9.367 1.00 95.56 105 ALA A CA 1
ATOM 841 C C . ALA A 1 105 ? -2.966 -0.030 8.392 1.00 95.56 105 ALA A C 1
ATOM 843 O O . ALA A 1 105 ? -2.422 1.068 8.256 1.00 95.56 105 ALA A O 1
ATOM 844 N N . PHE A 1 106 ? -2.592 -1.094 7.691 1.00 96.25 106 PHE A N 1
ATOM 845 C CA . PHE A 1 106 ? -1.512 -1.056 6.714 1.00 96.25 106 PHE A CA 1
ATOM 846 C C . PHE A 1 106 ? -2.081 -0.978 5.305 1.00 96.25 106 PHE A C 1
ATOM 848 O O . PHE A 1 106 ? -2.915 -1.795 4.921 1.00 96.25 106 PHE A O 1
ATOM 855 N N . PHE A 1 107 ? -1.600 -0.009 4.535 1.00 95.62 107 PHE A N 1
ATOM 856 C CA . PHE A 1 107 ? -1.980 0.231 3.150 1.00 95.62 107 PHE A CA 1
ATOM 857 C C . PHE A 1 107 ? -0.759 0.000 2.267 1.00 95.62 107 PHE A C 1
ATOM 859 O O . PHE A 1 107 ? 0.234 0.725 2.369 1.00 95.62 107 PHE A O 1
ATOM 866 N N . LEU A 1 108 ? -0.838 -1.007 1.404 1.00 95.94 108 LEU A N 1
ATOM 867 C CA . LEU A 1 108 ? 0.166 -1.299 0.394 1.00 95.94 108 LEU A CA 1
ATOM 868 C C . LEU A 1 108 ? -0.338 -0.828 -0.963 1.00 95.94 108 LEU A C 1
ATOM 870 O O . LEU A 1 108 ? -1.187 -1.469 -1.576 1.00 95.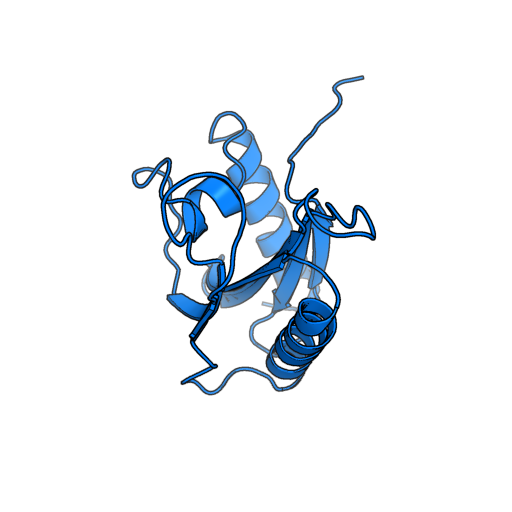94 108 LEU A O 1
ATOM 874 N N . PHE A 1 109 ? 0.195 0.295 -1.421 1.00 94.12 109 PHE A N 1
ATOM 875 C CA . PHE A 1 109 ? -0.078 0.853 -2.734 1.00 94.12 109 PHE A CA 1
ATOM 876 C C . PHE A 1 109 ? 0.869 0.222 -3.759 1.00 94.12 109 PHE A C 1
ATOM 878 O O . PHE A 1 109 ? 2.089 0.241 -3.571 1.00 94.12 109 PHE A O 1
ATOM 885 N N . VAL A 1 110 ? 0.302 -0.306 -4.842 1.00 92.56 110 VAL A N 1
ATOM 886 C CA . VAL A 1 110 ? 1.026 -0.914 -5.963 1.00 92.56 110 VAL A CA 1
ATOM 887 C C . VAL A 1 110 ? 0.664 -0.157 -7.234 1.00 92.56 110 VAL A C 1
ATOM 889 O O . VAL A 1 110 ? -0.511 -0.080 -7.601 1.00 92.56 110 VAL A O 1
ATOM 892 N N . VAL A 1 111 ? 1.668 0.419 -7.895 1.00 88.62 111 VAL A N 1
ATOM 893 C CA . VAL A 1 111 ? 1.490 1.223 -9.109 1.00 88.62 111 VAL A CA 1
ATOM 894 C C . VAL A 1 111 ? 2.349 0.679 -10.228 1.00 88.62 111 VAL A C 1
ATOM 896 O O . VAL A 1 111 ? 3.542 0.950 -10.282 1.00 88.62 111 VAL A O 1
ATOM 899 N N . GLY A 1 112 ? 1.731 -0.055 -11.144 1.00 85.75 112 GLY A N 1
ATOM 900 C CA . GLY A 1 112 ? 2.330 -0.409 -12.422 1.00 85.75 112 GLY A CA 1
ATOM 901 C C . GLY A 1 112 ? 2.358 0.770 -13.400 1.00 85.75 112 GLY A C 1
ATOM 902 O O . GLY A 1 112 ? 1.473 1.641 -13.389 1.00 85.75 112 GLY A O 1
ATOM 903 N N . LEU A 1 113 ? 3.378 0.802 -14.257 1.00 77.88 113 LEU A N 1
ATOM 904 C CA . LEU A 1 113 ? 3.550 1.800 -15.310 1.00 77.88 113 LEU A CA 1
ATOM 905 C C . LEU A 1 113 ? 3.503 1.158 -16.704 1.00 77.88 113 LEU A C 1
ATOM 907 O O . LEU A 1 113 ? 4.172 0.161 -16.962 1.00 77.88 113 LEU A O 1
ATOM 911 N N . CYS A 1 114 ? 2.766 1.790 -17.629 1.00 67.12 114 CYS A N 1
ATOM 912 C CA . CYS A 1 114 ? 2.807 1.499 -19.067 1.00 67.12 114 CYS A CA 1
ATOM 913 C C . CYS A 1 114 ? 4.140 1.962 -19.684 1.00 67.12 114 CYS A C 1
ATOM 915 O O . CYS A 1 114 ? 4.160 2.938 -20.430 1.00 67.12 114 CYS A O 1
ATOM 917 N N . ASP A 1 115 ? 5.254 1.321 -19.355 1.00 65.00 115 ASP A N 1
ATOM 918 C CA . ASP A 1 115 ? 6.517 1.534 -20.084 1.00 65.00 115 ASP A CA 1
ATOM 919 C C . ASP A 1 115 ? 7.422 0.291 -20.052 1.00 65.00 115 ASP A C 1
ATOM 921 O O . ASP A 1 115 ? 8.622 0.355 -20.309 1.00 65.00 115 ASP A O 1
ATOM 925 N N . ASP A 1 116 ? 6.846 -0.869 -19.716 1.00 59.94 116 ASP A N 1
ATOM 926 C CA . ASP A 1 116 ? 7.512 -2.161 -19.831 1.00 59.94 116 ASP A CA 1
ATOM 927 C C . ASP A 1 116 ? 6.973 -2.966 -21.023 1.00 59.94 116 ASP A C 1
ATOM 929 O O . ASP A 1 116 ? 5.941 -2.654 -21.623 1.00 59.94 116 ASP A O 1
ATOM 933 N N . ALA A 1 117 ? 7.691 -4.031 -21.383 1.00 58.97 117 ALA A N 1
ATOM 934 C CA . ALA A 1 117 ? 7.321 -4.916 -22.489 1.00 58.97 117 ALA A CA 1
ATOM 935 C C . ALA A 1 117 ? 5.991 -5.670 -22.267 1.00 58.97 117 ALA A C 1
ATOM 937 O O . ALA A 1 117 ? 5.526 -6.355 -23.178 1.00 58.97 117 ALA A O 1
ATOM 938 N N . TRP A 1 118 ? 5.397 -5.568 -21.074 1.00 62.94 118 TRP A N 1
ATOM 939 C CA . TRP A 1 118 ? 4.249 -6.356 -20.630 1.00 62.94 118 TRP A CA 1
ATOM 940 C C . TRP A 1 118 ? 2.975 -5.522 -20.447 1.00 62.94 118 TRP A C 1
ATOM 942 O O . TRP A 1 118 ? 1.906 -6.108 -20.309 1.00 62.94 118 TRP A O 1
ATOM 952 N N . GLN A 1 119 ? 3.070 -4.187 -20.497 1.00 60.84 119 GLN A N 1
ATOM 953 C CA . GLN A 1 119 ? 1.956 -3.248 -20.319 1.00 60.84 119 GLN A CA 1
ATOM 954 C C . GLN A 1 119 ? 1.170 -3.482 -19.019 1.00 60.84 119 GLN A C 1
ATOM 956 O O . GLN A 1 119 ? -0.054 -3.373 -18.990 1.00 60.84 119 GLN A O 1
ATOM 961 N N . ASN A 1 120 ? 1.867 -3.792 -17.925 1.00 64.94 120 ASN A N 1
ATOM 962 C CA . ASN A 1 120 ? 1.235 -4.052 -16.632 1.00 64.94 120 ASN A CA 1
ATOM 963 C C . ASN A 1 120 ? 0.982 -2.747 -15.863 1.00 64.94 120 ASN A C 1
ATOM 965 O O . ASN A 1 120 ? 1.637 -2.453 -14.868 1.00 64.94 120 ASN A O 1
AT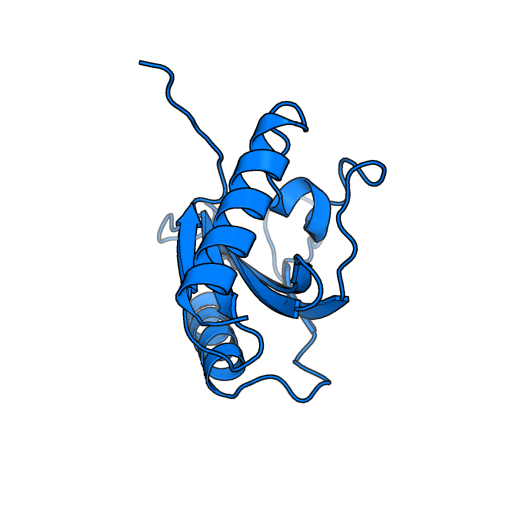OM 969 N N . ASP A 1 121 ? -0.006 -1.965 -16.289 1.00 73.06 121 ASP A N 1
ATOM 970 C CA . ASP A 1 121 ? -0.3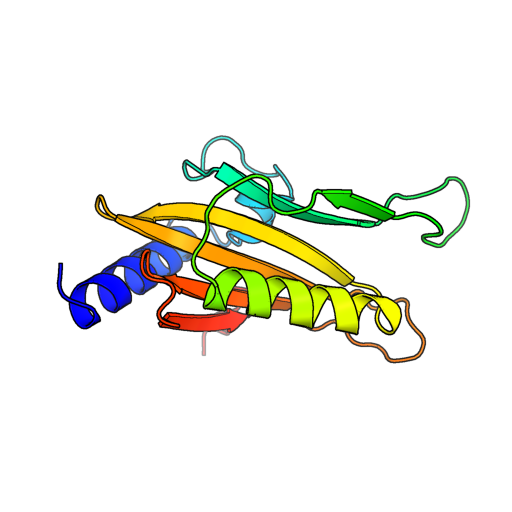90 -0.679 -15.681 1.00 73.06 121 ASP A CA 1
ATOM 971 C C . ASP A 1 121 ? -1.335 -0.802 -14.485 1.00 73.06 121 ASP A C 1
ATOM 973 O O . ASP A 1 121 ? -2.062 0.127 -14.121 1.00 73.06 121 ASP A O 1
ATOM 977 N N . THR A 1 122 ? -1.311 -1.968 -13.845 1.00 79.75 122 THR A N 1
ATOM 978 C CA . THR A 1 122 ? -2.233 -2.305 -12.771 1.00 79.75 122 THR A CA 1
ATOM 979 C C . THR A 1 122 ? -1.954 -1.444 -11.541 1.00 79.75 122 THR A C 1
ATOM 981 O O . THR A 1 122 ? -0.821 -1.320 -11.074 1.00 79.75 122 THR A O 1
ATOM 984 N N . ARG A 1 123 ? -3.012 -0.825 -11.015 1.00 86.38 123 ARG A N 1
ATOM 985 C CA . ARG A 1 123 ? -2.950 0.167 -9.941 1.00 86.38 123 ARG A CA 1
ATOM 986 C C . ARG A 1 123 ? -3.967 -0.165 -8.862 1.00 86.38 123 ARG A C 1
ATOM 988 O O . ARG A 1 123 ? -5.164 0.012 -9.071 1.00 86.38 123 ARG A O 1
ATOM 995 N N . PHE A 1 124 ? -3.501 -0.631 -7.709 1.00 89.94 124 PHE A N 1
ATOM 996 C CA . PHE A 1 124 ? -4.367 -1.086 -6.619 1.00 89.94 124 PHE A CA 1
ATOM 997 C C . PHE A 1 124 ? -3.742 -0.864 -5.243 1.00 89.94 124 PHE A C 1
ATOM 999 O O . PHE A 1 124 ? -2.568 -0.519 -5.105 1.00 89.94 124 PHE A O 1
ATOM 1006 N N . ILE A 1 125 ? -4.567 -1.049 -4.219 1.00 92.19 125 ILE A N 1
ATOM 1007 C CA . ILE A 1 125 ? -4.196 -1.018 -2.811 1.00 92.19 125 ILE A CA 1
ATOM 1008 C C . ILE A 1 125 ? -4.587 -2.358 -2.198 1.00 92.19 125 ILE A C 1
ATOM 1010 O O . ILE A 1 125 ? -5.724 -2.792 -2.368 1.00 92.19 125 ILE A O 1
ATOM 1014 N N . GLU A 1 126 ? -3.682 -2.980 -1.448 1.00 95.62 126 GLU A N 1
ATOM 1015 C CA . GLU A 1 126 ? -4.010 -4.031 -0.479 1.00 95.62 126 GLU A CA 1
ATOM 1016 C C . GLU A 1 126 ? -4.053 -3.425 0.930 1.00 95.62 126 GLU A C 1
ATOM 1018 O O . GLU A 1 126 ? -3.159 -2.663 1.305 1.00 95.62 126 GLU A O 1
ATOM 1023 N N . ILE A 1 127 ? -5.086 -3.751 1.711 1.00 95.56 127 ILE A N 1
ATOM 1024 C CA . ILE A 1 127 ? -5.295 -3.192 3.050 1.00 95.56 127 ILE A CA 1
ATOM 1025 C C . ILE A 1 127 ? -5.334 -4.310 4.092 1.00 95.56 127 ILE A C 1
ATOM 1027 O O . ILE A 1 127 ? -6.025 -5.320 3.919 1.00 95.56 127 ILE A O 1
ATOM 1031 N N . PHE A 1 128 ? -4.622 -4.107 5.198 1.00 96.56 128 PHE A N 1
ATOM 1032 C CA . PHE A 1 128 ? -4.490 -5.057 6.299 1.00 96.56 128 PHE A CA 1
ATOM 1033 C C . PHE A 1 128 ? -4.809 -4.386 7.636 1.00 96.56 128 PHE A C 1
ATOM 1035 O O . PHE A 1 128 ? -4.513 -3.208 7.836 1.00 96.56 128 PHE A O 1
ATOM 1042 N N . ALA A 1 129 ? -5.388 -5.147 8.559 1.00 95.69 129 ALA A N 1
ATOM 1043 C CA . ALA A 1 129 ? -5.584 -4.729 9.942 1.00 95.69 129 ALA A CA 1
ATOM 1044 C C . ALA A 1 129 ? -4.245 -4.674 10.699 1.00 95.69 129 ALA A C 1
ATOM 1046 O O . ALA A 1 129 ? -3.248 -5.245 10.252 1.00 95.69 129 ALA A O 1
ATOM 1047 N N . GLU A 1 130 ? -4.243 -4.060 11.883 1.00 94.62 130 GLU A N 1
ATOM 1048 C CA . GLU A 1 130 ? -3.093 -3.982 12.796 1.00 94.62 130 GLU A CA 1
ATOM 1049 C C . GLU A 1 130 ? -2.433 -5.347 13.053 1.00 94.62 130 GLU A C 1
ATOM 1051 O O . GLU A 1 130 ? -1.210 -5.456 13.081 1.00 94.62 130 GLU A O 1
ATOM 1056 N N . GLN A 1 131 ? -3.228 -6.414 13.189 1.00 94.31 131 GLN A N 1
ATOM 1057 C CA . GLN A 1 131 ? -2.729 -7.773 13.439 1.00 94.31 131 GLN A CA 1
ATOM 1058 C C . GLN A 1 131 ? -2.213 -8.471 12.166 1.00 94.31 131 GLN A C 1
ATOM 1060 O O . GLN A 1 131 ? -1.730 -9.600 12.229 1.00 94.31 131 GLN A O 1
ATOM 1065 N N . GLY A 1 132 ? -2.309 -7.816 11.007 1.00 94.94 132 GLY A N 1
ATOM 1066 C CA . GLY A 1 132 ? -1.905 -8.349 9.707 1.00 94.94 132 GLY A CA 1
ATOM 1067 C C . GLY A 1 132 ? -2.995 -9.124 8.970 1.00 94.94 132 GLY A C 1
ATOM 1068 O O . GLY A 1 132 ? -2.721 -9.710 7.921 1.00 94.94 132 GLY A O 1
ATOM 1069 N N . GLU A 1 133 ? -4.223 -9.148 9.485 1.00 96.44 133 GLU A N 1
ATOM 1070 C CA . GLU A 1 133 ? -5.355 -9.779 8.804 1.00 96.44 133 GLU A CA 1
ATOM 1071 C C . GLU A 1 133 ? -5.729 -8.985 7.546 1.00 96.44 133 GLU A C 1
ATOM 1073 O O . GLU A 1 133 ? -5.885 -7.764 7.587 1.00 96.44 133 GLU A O 1
ATOM 1078 N N . PHE A 1 134 ? -5.874 -9.672 6.412 1.00 95.81 134 PHE A N 1
ATOM 1079 C CA . PHE A 1 134 ? -6.230 -9.033 5.147 1.00 95.81 134 PHE A CA 1
ATOM 1080 C C . PHE A 1 134 ? -7.680 -8.536 5.174 1.00 95.81 134 PHE A C 1
ATOM 1082 O O . PHE A 1 134 ? -8.617 -9.318 5.342 1.00 95.81 134 PHE A O 1
ATOM 1089 N N . ILE A 1 135 ? -7.869 -7.233 4.972 1.00 94.56 135 ILE A N 1
ATOM 1090 C CA . ILE A 1 135 ? -9.185 -6.587 4.974 1.00 94.56 135 ILE A CA 1
ATOM 1091 C C . ILE A 1 135 ? -9.805 -6.636 3.574 1.00 94.56 135 ILE A C 1
ATOM 1093 O O . ILE A 1 135 ? -10.993 -6.957 3.426 1.00 94.56 135 ILE A O 1
ATOM 1097 N N . GLY A 1 136 ? -9.005 -6.323 2.552 1.00 92.12 136 GLY A N 1
ATOM 1098 C CA . GLY A 1 136 ? -9.440 -6.272 1.162 1.00 92.12 136 GLY A CA 1
ATOM 1099 C C . GLY A 1 136 ? -8.430 -5.594 0.241 1.00 92.12 136 GLY A C 1
ATOM 1100 O O . GLY A 1 136 ? -7.413 -5.066 0.687 1.00 92.12 136 GLY A O 1
ATOM 1101 N N . ALA A 1 137 ? -8.742 -5.602 -1.053 1.00 91.25 137 ALA A N 1
ATOM 1102 C CA . ALA A 1 137 ? -8.009 -4.865 -2.070 1.00 91.25 137 ALA A CA 1
ATOM 1103 C C . ALA A 1 137 ? -8.983 -4.120 -2.985 1.00 91.25 137 ALA A C 1
ATOM 1105 O O . ALA A 1 137 ? -10.109 -4.574 -3.194 1.00 91.25 137 ALA A O 1
ATOM 1106 N N . THR A 1 138 ? -8.551 -2.979 -3.507 1.00 86.88 138 THR A N 1
ATOM 1107 C CA . THR A 1 138 ? -9.337 -2.141 -4.421 1.00 86.88 138 THR A CA 1
ATOM 1108 C C . THR A 1 138 ? -8.409 -1.416 -5.378 1.00 86.88 138 THR A C 1
ATOM 1110 O O . THR A 1 138 ? -7.222 -1.254 -5.088 1.00 86.88 138 THR A O 1
ATOM 1113 N N . ASP A 1 139 ? -8.923 -0.981 -6.520 1.00 83.44 139 ASP A N 1
ATOM 1114 C CA . ASP A 1 139 ? -8.156 -0.169 -7.448 1.00 83.44 139 ASP A CA 1
ATOM 1115 C C . ASP A 1 139 ? -7.844 1.222 -6.870 1.00 83.44 139 ASP A C 1
ATOM 1117 O O . ASP A 1 139 ? -8.465 1.708 -5.923 1.00 83.44 139 ASP A O 1
ATOM 1121 N N . LEU A 1 140 ? -6.799 1.851 -7.404 1.00 76.31 140 LEU A N 1
ATOM 1122 C CA . LEU A 1 140 ? -6.348 3.165 -6.941 1.00 76.31 140 LEU A CA 1
ATOM 1123 C C . LEU A 1 140 ? -7.239 4.316 -7.394 1.00 76.31 140 LEU A C 1
ATOM 1125 O O . LEU A 1 140 ? -7.163 5.412 -6.829 1.00 76.31 140 LEU A O 1
ATOM 1129 N N . TYR A 1 141 ? -8.044 4.088 -8.424 1.00 66.06 141 TYR A N 1
ATOM 1130 C CA . TYR A 1 141 ? -8.970 5.074 -8.929 1.00 66.06 141 TYR A CA 1
ATOM 1131 C C . TYR A 1 141 ? -10.300 4.886 -8.222 1.00 66.06 141 TYR A C 1
ATOM 1133 O O . TYR A 1 141 ? -10.913 3.836 -8.260 1.00 66.06 141 TYR A O 1
ATOM 1141 N N . CYS A 1 142 ? -10.810 5.939 -7.598 1.00 53.34 142 CYS A N 1
ATOM 1142 C CA . CYS A 1 142 ? -12.221 5.941 -7.243 1.00 53.34 142 CYS A CA 1
ATOM 1143 C C . CYS A 1 142 ? -13.021 6.306 -8.503 1.00 53.34 142 CYS A C 1
ATOM 1145 O O . CYS A 1 142 ? -13.702 7.330 -8.534 1.00 53.34 142 CYS A O 1
ATOM 1147 N N . ASP A 1 143 ? -12.888 5.521 -9.578 1.00 44.34 143 ASP A N 1
ATOM 1148 C CA . ASP A 1 143 ? -13.736 5.684 -10.753 1.00 44.34 143 ASP A CA 1
ATOM 1149 C C . ASP A 1 143 ? -15.090 5.058 -10.424 1.00 44.34 143 ASP A C 1
ATOM 1151 O O . ASP A 1 143 ? -15.450 3.951 -10.824 1.00 44.34 143 ASP A O 1
ATOM 1155 N N . ARG A 1 144 ? -15.907 5.834 -9.703 1.00 45.22 144 ARG A N 1
ATOM 1156 C CA . ARG A 1 144 ? -17.343 5.763 -9.937 1.00 45.22 144 ARG A CA 1
ATOM 1157 C C . ARG A 1 144 ? -17.548 6.183 -11.386 1.00 45.22 144 ARG A C 1
ATOM 1159 O O . ARG A 1 144 ? -17.750 7.359 -11.685 1.00 45.22 144 ARG A O 1
ATOM 1166 N N . HIS A 1 145 ? -17.580 5.210 -12.290 1.00 33.06 145 HIS A N 1
ATOM 1167 C CA . HIS A 1 145 ? -18.530 5.305 -13.381 1.00 33.06 145 HIS A CA 1
ATOM 1168 C C . HIS A 1 145 ? -19.908 5.453 -12.739 1.00 33.06 145 HIS A C 1
ATOM 1170 O O . HIS A 1 145 ? -20.549 4.480 -12.353 1.00 33.06 145 HIS A O 1
ATOM 1176 N N . VAL A 1 146 ? -20.326 6.707 -12.577 1.00 33.91 146 VAL A N 1
ATOM 1177 C CA . VAL A 1 146 ? -21.724 7.070 -12.428 1.00 33.91 146 VAL A CA 1
ATOM 1178 C C . VAL A 1 146 ? -22.425 6.504 -13.659 1.00 33.91 146 VAL A C 1
ATOM 1180 O O . VAL A 1 146 ? -22.294 7.029 -14.766 1.00 33.91 146 VAL A O 1
ATOM 1183 N N . ARG A 1 147 ? -23.112 5.385 -13.467 1.00 29.95 147 ARG A N 1
ATOM 1184 C CA . ARG A 1 147 ? -24.278 4.999 -14.247 1.00 29.95 147 ARG A CA 1
ATOM 1185 C C . ARG A 1 147 ? -25.397 4.700 -13.272 1.00 29.95 147 ARG A C 1
ATOM 1187 O O . ARG A 1 147 ? -25.125 3.973 -12.293 1.00 29.95 147 ARG A O 1
#

Sequence (147 aa):
MNFNEIKLAVRQFYEQFCETNNFVSLYKTVVGGKCPEVCPIYQQIASLKLLANSVNCGFDCVEIQRTQQNIPQTVADAFARHFWYSQWTLSELFLANIPIAGQDAFFLFVVGLCDDAWQNDTRFIEIFAEQGEFIGATDLYCDRHVR